Protein AF-A0A3A6NVS5-F1 (afdb_monomer)

Foldseek 3Di:
DDDDDDPDDDPPPPPPPPPPVPPCLDAAFLQVLVVDDPVRQLVVVVVVLCCCVVVVHPCVVLADDPDDSVQLSVQSVVQSVPVLRRQQHSVLSRSLSRCVVVVHDPVVSVVSSVVRSVVRVVVVVVVVPDDPPPDD

Nearest PDB structures (foldseek):
  6y07-assembly1_A  TM=3.868E-01  e=6.396E+00  synthetic construct

Structure (mmCIF, N/CA/C/O backbone):
data_AF-A0A3A6NVS5-F1
#
_entry.id   AF-A0A3A6NVS5-F1
#
loop_
_atom_site.group_PDB
_atom_site.id
_atom_site.type_symbol
_atom_site.label_atom_id
_atom_site.label_alt_id
_atom_site.label_comp_id
_atom_site.label_asym_id
_atom_site.label_entity_id
_atom_site.label_seq_id
_atom_site.pdbx_PDB_ins_code
_atom_site.Cartn_x
_atom_site.Cartn_y
_atom_site.Cartn_z
_atom_site.occupancy
_atom_site.B_iso_or_equiv
_atom_site.auth_seq_id
_atom_site.auth_comp_id
_atom_site.auth_asym_id
_atom_site.auth_atom_id
_atom_site.pdbx_PDB_model_num
ATOM 1 N N . MET A 1 1 ? 32.033 27.354 60.093 1.00 39.19 1 MET A N 1
ATOM 2 C CA . MET A 1 1 ? 32.148 26.644 58.800 1.00 39.19 1 MET A CA 1
ATOM 3 C C . MET A 1 1 ? 30.747 26.273 58.321 1.00 39.19 1 MET A C 1
ATOM 5 O O . MET A 1 1 ? 30.174 25.317 58.824 1.00 39.19 1 MET A O 1
ATOM 9 N N . LYS A 1 2 ? 30.141 27.103 57.460 1.00 36.62 2 LYS A N 1
ATOM 10 C CA . LYS A 1 2 ? 28.777 26.910 56.940 1.00 36.62 2 LYS A CA 1
ATOM 11 C C . LYS A 1 2 ? 28.860 26.203 55.585 1.00 36.62 2 LYS A C 1
ATOM 13 O O . LYS A 1 2 ? 29.544 26.681 54.689 1.00 36.62 2 LYS A O 1
ATOM 18 N N . ARG A 1 3 ? 28.193 25.054 55.478 1.00 48.06 3 ARG A N 1
ATOM 19 C CA . ARG A 1 3 ? 27.990 24.297 54.239 1.00 48.06 3 ARG A CA 1
ATOM 20 C C . ARG A 1 3 ? 27.057 25.106 53.331 1.00 48.06 3 ARG A C 1
ATOM 22 O O . ARG A 1 3 ? 25.977 25.471 53.786 1.00 48.06 3 ARG A O 1
ATOM 29 N N . VAL A 1 4 ? 27.448 25.366 52.084 1.00 49.22 4 VAL A N 1
ATOM 30 C CA . VAL A 1 4 ? 26.512 25.801 51.036 1.00 49.22 4 VAL A CA 1
ATOM 31 C C . VAL A 1 4 ? 26.386 24.650 50.053 1.00 49.22 4 VAL A C 1
ATOM 33 O O . VAL A 1 4 ? 27.313 24.306 49.327 1.00 49.22 4 VAL A O 1
ATOM 36 N N . LEU A 1 5 ? 25.236 24.003 50.170 1.00 47.88 5 LEU A N 1
ATOM 37 C CA . LEU A 1 5 ? 24.752 22.899 49.370 1.00 47.88 5 LEU A CA 1
ATOM 38 C C . LEU A 1 5 ? 24.091 23.477 48.102 1.00 47.88 5 LEU A C 1
ATOM 40 O O . LEU A 1 5 ? 23.358 24.459 48.185 1.00 47.88 5 LEU A O 1
ATOM 44 N N . THR A 1 6 ? 24.299 22.794 46.977 1.00 47.41 6 THR A N 1
ATOM 45 C CA . THR A 1 6 ? 23.319 22.642 45.885 1.00 47.41 6 THR A CA 1
ATOM 46 C C . THR A 1 6 ? 22.992 23.874 45.026 1.00 47.41 6 THR A C 1
ATOM 48 O O . THR A 1 6 ? 21.937 24.487 45.154 1.00 47.41 6 THR A O 1
ATOM 51 N N . ALA A 1 7 ? 23.827 24.147 44.018 1.00 48.03 7 ALA A N 1
ATOM 52 C CA . ALA A 1 7 ? 23.344 24.766 42.782 1.00 48.03 7 ALA A CA 1
ATOM 53 C C . ALA A 1 7 ? 22.795 23.650 41.883 1.00 48.03 7 ALA A C 1
ATOM 55 O O . ALA A 1 7 ? 23.534 22.900 41.246 1.00 48.03 7 ALA A O 1
ATOM 56 N N . VAL A 1 8 ? 21.477 23.497 41.951 1.00 48.41 8 VAL A N 1
ATOM 57 C CA . VAL A 1 8 ? 20.667 22.538 41.208 1.00 48.41 8 VAL A CA 1
ATOM 58 C C . VAL A 1 8 ? 20.855 22.747 39.704 1.00 48.41 8 VAL A C 1
ATOM 60 O O . VAL A 1 8 ? 20.482 23.772 39.143 1.00 48.41 8 VAL A O 1
ATOM 63 N N . LEU A 1 9 ? 21.449 21.727 39.093 1.00 47.03 9 LEU A N 1
ATOM 64 C CA . LEU A 1 9 ? 21.224 21.194 37.752 1.00 47.03 9 LEU A CA 1
ATOM 65 C C . LEU A 1 9 ? 19.852 21.595 37.154 1.00 47.03 9 LEU A C 1
ATOM 67 O O . LEU A 1 9 ? 18.863 20.893 37.337 1.00 47.03 9 LEU A O 1
ATOM 71 N N . LEU A 1 10 ? 19.788 22.726 36.446 1.00 46.66 10 LEU A N 1
ATOM 72 C CA . LEU A 1 10 ? 18.569 23.250 35.803 1.00 46.66 10 LEU A CA 1
ATOM 73 C C . LEU A 1 10 ? 18.864 23.819 34.401 1.00 46.66 10 LEU A C 1
ATOM 75 O O . LEU A 1 10 ? 18.402 24.892 34.032 1.00 46.66 10 LEU A O 1
ATOM 79 N N . MET A 1 11 ? 19.656 23.098 33.602 1.00 49.38 11 MET A N 1
ATOM 80 C CA . MET A 1 11 ? 19.835 23.388 32.167 1.00 49.38 11 MET A CA 1
ATOM 81 C C . MET A 1 11 ? 19.857 22.118 31.310 1.00 49.38 11 MET A C 1
ATOM 83 O O . MET A 1 11 ? 20.573 22.021 30.320 1.00 49.38 11 MET A O 1
ATOM 87 N N . THR A 1 12 ? 19.038 21.132 31.661 1.00 51.06 12 THR A N 1
ATOM 88 C CA . THR A 1 12 ? 18.616 20.102 30.709 1.00 51.06 12 THR A CA 1
ATOM 89 C C . THR A 1 12 ? 17.178 20.399 30.320 1.00 51.06 12 THR A C 1
ATOM 91 O O . THR A 1 12 ? 16.250 19.709 30.723 1.00 51.06 12 THR A O 1
ATOM 94 N N . LEU A 1 13 ? 16.979 21.466 29.538 1.00 51.6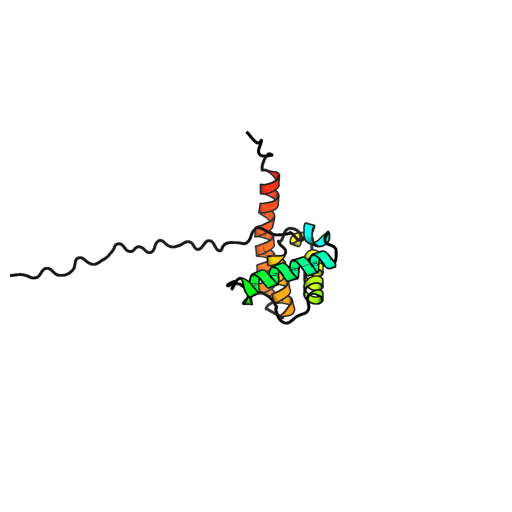6 13 LEU A N 1
ATOM 95 C CA . LEU A 1 13 ? 15.822 21.503 28.649 1.00 51.66 13 LEU A CA 1
ATOM 96 C C . LEU A 1 13 ? 15.999 20.290 27.730 1.00 51.66 13 LEU A C 1
ATOM 98 O O . LEU A 1 13 ? 16.966 20.284 26.960 1.00 51.66 13 LEU A O 1
ATOM 102 N N . PRO A 1 14 ? 15.150 19.247 27.808 1.00 50.56 14 PRO A N 1
ATOM 103 C CA . PRO A 1 14 ? 15.101 18.311 26.713 1.00 50.56 14 PRO A CA 1
ATOM 104 C C . PRO A 1 14 ? 14.645 19.165 25.538 1.00 50.56 14 PRO A C 1
ATOM 106 O O . PRO A 1 14 ? 13.525 19.679 25.524 1.00 50.56 14 PRO A O 1
ATOM 109 N N . LEU A 1 15 ? 15.568 19.399 24.604 1.00 49.94 15 LEU A N 1
ATOM 110 C CA . LEU A 1 15 ? 15.228 19.811 23.259 1.00 49.94 15 LEU A CA 1
ATOM 111 C C . LEU A 1 15 ? 14.086 18.873 22.883 1.00 49.94 15 LEU A C 1
ATOM 113 O O . LEU A 1 15 ? 14.288 17.657 22.841 1.00 49.94 15 LEU A O 1
ATOM 117 N N . LEU A 1 16 ? 12.872 19.415 22.783 1.00 48.12 16 LEU A N 1
ATOM 118 C CA . LEU A 1 16 ? 11.745 18.698 22.224 1.00 48.12 16 LEU A CA 1
ATOM 119 C C . LEU A 1 16 ? 12.246 18.296 20.848 1.00 48.12 16 LEU A C 1
ATOM 121 O O . LEU A 1 16 ? 12.291 19.111 19.929 1.00 48.12 16 LEU A O 1
ATOM 125 N N . ALA A 1 17 ? 12.736 17.064 20.751 1.00 44.12 17 ALA A N 1
ATOM 126 C CA . ALA A 1 17 ? 12.892 16.383 19.502 1.00 44.12 17 ALA A CA 1
ATOM 127 C C . ALA A 1 17 ? 11.464 16.340 18.982 1.00 44.12 17 ALA A C 1
ATOM 129 O O . ALA A 1 17 ? 10.665 15.489 19.373 1.00 44.12 17 ALA A O 1
ATOM 130 N N . SER A 1 18 ? 11.116 17.345 18.184 1.00 48.12 18 SER A N 1
ATOM 131 C CA . SER A 1 18 ? 10.078 17.228 17.191 1.00 48.12 18 SER A CA 1
ATOM 132 C C . SER A 1 18 ? 10.500 16.016 16.384 1.00 48.12 18 SER A C 1
ATOM 134 O O . SER A 1 18 ? 11.317 16.116 15.475 1.00 48.12 18 SER A O 1
ATOM 136 N N . GLY A 1 19 ? 10.042 14.839 16.804 1.00 40.47 19 GLY A N 1
ATOM 137 C CA . GLY A 1 19 ? 10.026 13.673 15.958 1.00 40.47 19 GLY A CA 1
ATOM 138 C C . GLY A 1 19 ? 9.078 14.048 14.841 1.00 40.47 19 GLY A C 1
ATOM 139 O O . GLY A 1 19 ? 7.879 13.792 14.939 1.00 40.47 19 GLY A O 1
ATOM 140 N N . GLU A 1 20 ? 9.598 14.736 13.822 1.00 44.50 20 GLU A N 1
ATOM 141 C CA . GLU A 1 20 ? 9.027 14.655 12.495 1.00 44.50 20 GLU A CA 1
ATOM 142 C C . GLU A 1 20 ? 8.854 13.162 12.278 1.00 44.50 20 GLU A C 1
ATOM 144 O O . GLU A 1 20 ? 9.807 12.385 12.254 1.00 44.50 20 GLU A O 1
ATOM 149 N N . THR A 1 21 ? 7.600 12.727 12.296 1.00 48.75 21 THR A N 1
ATOM 150 C CA . THR A 1 21 ? 7.291 11.396 11.819 1.00 48.75 21 THR A CA 1
ATOM 151 C C . THR A 1 21 ? 7.787 11.422 10.389 1.00 48.75 21 THR A C 1
ATOM 153 O O . THR A 1 21 ? 7.228 12.163 9.583 1.00 48.75 21 THR A O 1
ATOM 156 N N . ASP A 1 22 ? 8.890 10.721 10.115 1.00 47.62 22 ASP A N 1
ATOM 157 C CA . ASP A 1 22 ? 9.463 10.591 8.780 1.00 47.62 22 ASP A CA 1
ATOM 158 C C . ASP A 1 22 ? 8.387 9.977 7.889 1.00 47.62 22 ASP A C 1
ATOM 160 O O . ASP A 1 22 ? 8.210 8.762 7.778 1.00 47.62 22 ASP A O 1
ATOM 164 N N . GLN A 1 23 ? 7.558 10.844 7.316 1.00 60.81 23 GLN A N 1
ATOM 165 C CA . GLN A 1 23 ? 6.547 10.448 6.369 1.00 60.81 23 GLN A CA 1
ATOM 166 C C . GLN A 1 23 ? 7.321 9.992 5.145 1.00 60.81 23 GLN A C 1
ATOM 168 O O . GLN A 1 23 ? 7.984 10.801 4.494 1.00 60.81 23 GLN A O 1
ATOM 173 N N . ILE A 1 24 ? 7.256 8.694 4.853 1.00 61.84 24 ILE A N 1
ATOM 174 C CA . ILE A 1 24 ? 7.916 8.081 3.702 1.00 61.84 24 ILE A CA 1
ATOM 175 C C . ILE A 1 24 ? 7.250 8.616 2.428 1.00 61.84 24 ILE A C 1
ATOM 177 O O . ILE A 1 24 ? 6.375 7.991 1.845 1.00 61.84 24 ILE A O 1
ATOM 181 N N . LYS A 1 25 ? 7.635 9.812 1.985 1.00 65.75 25 LYS A N 1
ATOM 182 C CA . LYS A 1 25 ? 7.071 10.462 0.791 1.00 65.75 25 LYS A CA 1
ATOM 183 C C . LYS A 1 25 ? 7.627 9.886 -0.516 1.00 65.75 25 LYS A C 1
ATOM 185 O O . LYS A 1 25 ? 7.160 10.265 -1.585 1.00 65.75 25 LYS A O 1
ATOM 190 N N . ALA A 1 26 ? 8.604 8.983 -0.430 1.00 69.06 26 ALA A N 1
ATOM 191 C CA . ALA A 1 26 ? 9.227 8.319 -1.565 1.00 69.06 26 ALA A CA 1
ATOM 192 C C . ALA A 1 26 ? 8.593 6.943 -1.825 1.00 69.06 26 ALA A C 1
ATOM 194 O O . ALA A 1 26 ? 8.396 6.148 -0.909 1.00 69.06 26 ALA A O 1
ATOM 195 N N . GLY A 1 27 ? 8.290 6.657 -3.089 1.00 84.62 27 GLY A N 1
ATOM 196 C CA . GLY A 1 27 ? 7.729 5.386 -3.543 1.00 84.62 27 GLY A CA 1
ATOM 197 C C . GLY A 1 27 ? 6.878 5.563 -4.798 1.00 84.62 27 GLY A C 1
ATOM 198 O O . GLY A 1 27 ? 6.701 6.678 -5.290 1.00 84.62 27 GLY A O 1
ATOM 199 N N . PHE A 1 28 ? 6.334 4.466 -5.322 1.00 93.25 28 PHE A N 1
ATOM 200 C CA . PHE A 1 28 ? 5.446 4.527 -6.481 1.00 93.25 28 PHE A CA 1
ATOM 201 C C . PHE A 1 28 ? 4.030 4.924 -6.065 1.00 93.25 28 PHE A C 1
ATOM 203 O O . PHE A 1 28 ? 3.519 4.462 -5.046 1.00 93.25 28 PHE A O 1
ATOM 210 N N . SER A 1 29 ? 3.389 5.791 -6.847 1.00 94.44 29 SER A N 1
ATOM 211 C CA . SER A 1 29 ? 1.979 6.149 -6.667 1.00 94.44 29 SER A CA 1
ATOM 212 C C . SER A 1 29 ? 1.057 5.111 -7.302 1.00 94.44 29 SER A C 1
ATOM 214 O O . SER A 1 29 ? 1.487 4.317 -8.142 1.00 94.44 29 SER A O 1
ATOM 216 N N . GLY A 1 30 ? -0.238 5.177 -6.985 1.00 95.00 30 GLY A N 1
ATOM 217 C CA . GLY A 1 30 ? -1.268 4.389 -7.671 1.00 95.00 30 GLY A CA 1
ATOM 218 C C . GLY A 1 30 ? -1.263 4.550 -9.196 1.00 95.00 30 GLY A C 1
ATOM 219 O O . GLY A 1 30 ? -1.564 3.614 -9.933 1.00 95.00 30 GLY A O 1
ATOM 220 N N . THR A 1 31 ? -0.862 5.720 -9.699 1.00 94.75 31 THR A N 1
ATOM 221 C CA . THR A 1 31 ? -0.718 5.959 -11.144 1.00 94.75 31 THR A CA 1
ATOM 222 C C . THR A 1 31 ? 0.379 5.099 -11.768 1.00 94.75 31 THR A C 1
ATOM 224 O O . THR A 1 31 ? 0.203 4.620 -12.887 1.00 94.75 31 THR A O 1
ATOM 227 N N . ILE A 1 32 ? 1.498 4.907 -11.067 1.00 95.69 32 ILE A N 1
ATOM 228 C CA . ILE A 1 32 ? 2.584 4.034 -11.524 1.00 95.69 32 ILE A CA 1
ATOM 229 C C . ILE A 1 32 ? 2.220 2.567 -11.295 1.00 95.69 32 ILE A C 1
ATOM 231 O O . ILE A 1 32 ? 2.359 1.771 -12.215 1.00 95.69 32 ILE A O 1
ATOM 235 N N . TRP A 1 33 ? 1.655 2.235 -10.131 1.00 97.12 33 TRP A N 1
ATOM 236 C CA . TRP A 1 33 ? 1.168 0.889 -9.805 1.00 97.12 33 TRP A CA 1
ATOM 237 C C . TRP A 1 33 ? 0.263 0.306 -10.895 1.00 97.12 33 TRP A C 1
ATOM 239 O O . TRP A 1 33 ? 0.438 -0.830 -11.316 1.00 97.12 33 TRP A O 1
ATOM 249 N N . ARG A 1 34 ? -0.677 1.103 -11.415 1.00 96.94 34 ARG A N 1
ATOM 250 C CA . ARG A 1 34 ? -1.596 0.673 -12.481 1.00 96.94 34 ARG A CA 1
ATOM 251 C C . ARG A 1 34 ? -0.929 0.412 -13.835 1.00 96.94 34 ARG A C 1
ATOM 253 O O . ARG A 1 34 ? -1.591 -0.104 -14.728 1.00 96.94 34 ARG A O 1
ATOM 260 N N . LYS A 1 35 ? 0.325 0.826 -14.017 1.00 97.25 35 LYS A N 1
ATOM 261 C CA . LYS A 1 35 ? 1.118 0.555 -15.224 1.00 97.25 35 LYS A CA 1
ATOM 262 C C . LYS A 1 35 ? 2.003 -0.676 -15.072 1.00 97.25 35 LYS A C 1
ATOM 264 O O . LYS A 1 35 ? 2.508 -1.155 -16.078 1.00 97.25 35 LYS A O 1
ATOM 269 N N . PHE A 1 36 ? 2.208 -1.150 -13.845 1.00 97.62 36 PHE A N 1
ATOM 270 C CA . PHE A 1 36 ? 2.952 -2.374 -13.600 1.00 97.62 36 PHE A CA 1
ATOM 271 C C . PHE A 1 36 ? 2.165 -3.575 -14.116 1.00 97.62 36 PHE A C 1
ATOM 273 O O . PHE A 1 36 ? 0.949 -3.671 -13.931 1.00 97.62 36 PHE A O 1
ATOM 280 N N . SER A 1 37 ? 2.888 -4.506 -14.725 1.00 97.88 37 SER A N 1
ATOM 281 C CA . SER A 1 37 ? 2.439 -5.881 -14.899 1.00 97.88 37 SER A CA 1
ATOM 282 C C . SER A 1 37 ? 2.207 -6.549 -13.541 1.00 97.88 37 SER A C 1
ATOM 284 O O . SER A 1 37 ? 2.750 -6.129 -12.517 1.00 97.88 37 SER A O 1
ATOM 286 N N . GLU A 1 38 ? 1.435 -7.634 -13.531 1.00 95.31 38 GLU A N 1
ATOM 287 C CA . GLU A 1 38 ? 1.198 -8.452 -12.330 1.00 95.31 38 GLU A CA 1
ATOM 288 C C . GLU A 1 38 ? 2.522 -8.902 -11.686 1.00 95.31 38 GLU A C 1
ATOM 290 O O . GLU A 1 38 ? 2.730 -8.780 -10.481 1.00 95.31 38 GLU A O 1
ATOM 295 N N . THR A 1 39 ? 3.498 -9.317 -12.502 1.00 96.19 39 THR A N 1
ATOM 296 C CA . THR A 1 39 ? 4.817 -9.734 -12.000 1.00 96.19 39 THR A CA 1
ATOM 297 C C . THR A 1 39 ? 5.563 -8.587 -11.310 1.00 96.19 39 THR A C 1
ATOM 299 O O . THR A 1 39 ? 6.130 -8.780 -10.233 1.00 96.19 39 THR A O 1
ATOM 302 N N . GLU A 1 40 ? 5.554 -7.382 -11.886 1.00 97.31 40 GLU A N 1
ATOM 303 C CA . GLU A 1 40 ? 6.209 -6.207 -11.293 1.00 97.31 40 GLU A CA 1
ATOM 304 C C . GLU A 1 40 ? 5.555 -5.789 -9.973 1.00 97.31 40 GLU A C 1
ATOM 306 O O . GLU A 1 40 ? 6.261 -5.456 -9.018 1.00 97.31 40 GLU A O 1
ATOM 311 N N . LYS A 1 41 ? 4.223 -5.861 -9.882 1.00 97.62 41 LYS A N 1
ATOM 312 C CA . LYS A 1 41 ? 3.487 -5.600 -8.639 1.00 97.62 41 LYS A CA 1
ATOM 313 C C . LYS A 1 41 ? 3.894 -6.569 -7.537 1.00 97.62 41 LYS A C 1
ATOM 315 O O . LYS A 1 41 ? 4.262 -6.127 -6.448 1.00 97.62 41 LYS A O 1
ATOM 320 N N . VAL A 1 42 ? 3.911 -7.870 -7.827 1.00 95.88 42 VAL A N 1
ATOM 321 C CA . VAL A 1 42 ? 4.320 -8.899 -6.861 1.00 95.88 42 VAL A CA 1
ATOM 322 C C . VAL A 1 42 ? 5.776 -8.709 -6.425 1.00 95.88 42 VAL A C 1
ATOM 324 O O . VAL A 1 42 ? 6.075 -8.791 -5.231 1.00 95.88 42 VAL A O 1
ATOM 327 N N . ILE A 1 43 ? 6.696 -8.420 -7.354 1.00 96.25 43 ILE A N 1
ATOM 328 C CA . ILE A 1 43 ? 8.104 -8.132 -7.025 1.00 96.25 43 ILE A CA 1
ATOM 329 C C . ILE A 1 43 ? 8.204 -6.905 -6.112 1.00 96.25 43 ILE A C 1
ATOM 331 O O . ILE A 1 43 ? 8.918 -6.939 -5.106 1.00 96.25 43 ILE A O 1
ATOM 335 N N . TYR A 1 44 ? 7.466 -5.839 -6.421 1.00 96.06 44 TYR A N 1
ATOM 336 C CA . TYR A 1 44 ? 7.474 -4.618 -5.625 1.00 96.06 44 TYR A CA 1
ATOM 337 C C . TYR A 1 44 ? 6.935 -4.846 -4.206 1.00 96.06 44 TYR A C 1
ATOM 339 O O . TYR A 1 44 ? 7.566 -4.422 -3.233 1.00 96.06 44 TYR A O 1
ATOM 347 N N . LEU A 1 45 ? 5.828 -5.585 -4.064 1.00 95.75 45 LEU A N 1
ATOM 348 C CA . LEU A 1 45 ? 5.285 -5.972 -2.759 1.00 95.75 45 LEU A CA 1
ATOM 349 C C . LEU A 1 45 ? 6.293 -6.797 -1.954 1.00 95.75 45 LEU A C 1
ATOM 351 O O . LEU A 1 45 ? 6.560 -6.470 -0.798 1.00 95.75 45 LEU A O 1
ATOM 355 N N . LYS A 1 46 ? 6.922 -7.809 -2.563 1.00 94.62 46 LYS A N 1
ATOM 356 C CA . LYS A 1 46 ? 7.976 -8.603 -1.908 1.00 94.62 46 LYS A CA 1
ATOM 357 C C . LYS A 1 46 ? 9.123 -7.728 -1.404 1.00 94.62 46 LYS A C 1
ATOM 359 O O . LYS A 1 46 ? 9.610 -7.955 -0.296 1.00 94.62 46 LYS A O 1
ATOM 364 N N . GLY A 1 47 ? 9.526 -6.719 -2.178 1.00 93.44 47 GLY A N 1
ATOM 365 C CA . GLY A 1 47 ? 10.536 -5.740 -1.779 1.00 93.44 47 GLY A CA 1
ATOM 366 C C . GLY A 1 47 ? 10.125 -4.934 -0.544 1.00 93.44 47 GLY A C 1
ATOM 367 O O . GLY A 1 47 ? 10.885 -4.870 0.423 1.00 93.44 47 GLY A O 1
ATOM 368 N N . ILE A 1 48 ? 8.904 -4.386 -0.535 1.00 92.44 48 ILE A N 1
ATOM 369 C CA . ILE A 1 48 ? 8.354 -3.647 0.614 1.00 92.44 48 ILE A CA 1
ATOM 370 C C . ILE A 1 48 ? 8.335 -4.527 1.867 1.00 92.44 48 ILE A C 1
ATOM 372 O O . ILE A 1 48 ? 8.876 -4.136 2.902 1.00 92.44 48 ILE A O 1
ATOM 376 N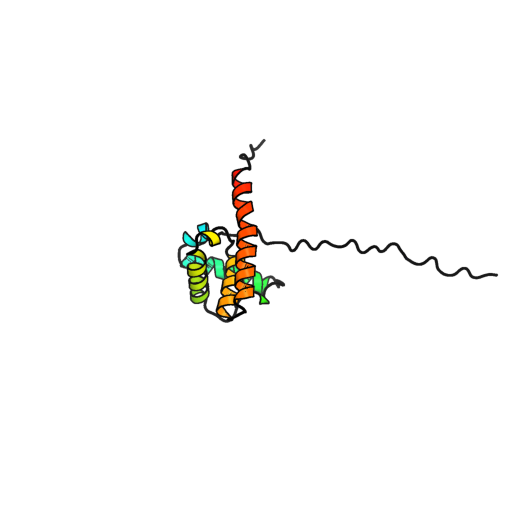 N . TYR A 1 49 ? 7.749 -5.723 1.780 1.00 92.06 49 TYR A N 1
ATOM 377 C CA . TYR A 1 49 ? 7.639 -6.624 2.927 1.00 92.06 49 TYR A CA 1
ATOM 378 C C . TYR A 1 49 ? 9.002 -7.091 3.428 1.00 92.06 49 TYR A C 1
ATOM 380 O O . TYR A 1 49 ? 9.219 -7.133 4.637 1.00 92.06 49 TYR A O 1
ATOM 388 N N . SER A 1 50 ? 9.946 -7.369 2.526 1.00 90.25 50 SER A N 1
ATOM 389 C CA . SER A 1 50 ? 11.322 -7.689 2.912 1.00 90.25 50 SER A CA 1
ATOM 390 C C . SER A 1 50 ? 11.962 -6.526 3.672 1.00 90.25 50 SER A C 1
ATOM 392 O O . SER A 1 50 ? 12.541 -6.737 4.734 1.00 90.25 50 SER A O 1
ATOM 394 N N . GLY A 1 51 ? 11.802 -5.291 3.187 1.00 89.19 51 GLY A N 1
ATOM 395 C CA . GLY A 1 51 ? 12.310 -4.101 3.869 1.00 89.19 51 GLY A CA 1
ATOM 396 C C . GLY A 1 51 ? 11.684 -3.883 5.248 1.00 89.19 51 GLY A C 1
ATOM 397 O O . GLY A 1 51 ? 12.387 -3.562 6.201 1.00 89.19 51 GLY A O 1
ATOM 398 N N . ILE A 1 52 ? 10.377 -4.108 5.389 1.00 87.75 52 ILE A N 1
ATOM 399 C CA . ILE A 1 52 ? 9.669 -3.958 6.669 1.00 87.75 52 ILE A CA 1
ATOM 400 C C . ILE A 1 52 ? 10.094 -5.041 7.670 1.00 87.75 52 ILE A C 1
ATOM 402 O O . ILE A 1 52 ? 10.414 -4.717 8.816 1.00 87.75 52 ILE A O 1
ATOM 406 N N . MET A 1 53 ? 10.108 -6.307 7.240 1.00 84.25 53 MET A N 1
ATOM 407 C CA . MET A 1 53 ? 10.377 -7.463 8.101 1.00 84.25 53 MET A CA 1
ATOM 408 C C . MET A 1 53 ? 11.843 -7.530 8.523 1.00 84.25 53 MET A C 1
ATOM 410 O O . MET A 1 53 ? 12.142 -7.678 9.707 1.00 84.25 53 MET A O 1
ATOM 414 N N . TRP A 1 54 ? 12.761 -7.385 7.569 1.00 82.44 54 TRP A N 1
ATOM 415 C CA . TRP A 1 54 ? 14.195 -7.526 7.824 1.00 82.44 54 TRP A CA 1
ATOM 416 C C . TRP A 1 54 ? 14.852 -6.217 8.259 1.00 82.44 54 TRP A C 1
ATOM 418 O O . TRP A 1 54 ? 15.856 -6.247 8.964 1.00 82.44 54 TRP A O 1
ATOM 428 N N . GLY A 1 55 ? 14.262 -5.068 7.922 1.00 80.75 55 GLY A N 1
ATOM 429 C CA . GLY A 1 55 ? 14.731 -3.754 8.366 1.00 80.75 55 GLY A CA 1
ATOM 430 C C . GLY A 1 55 ? 14.335 -3.388 9.799 1.00 80.75 55 GLY A C 1
ATOM 431 O O . GLY A 1 55 ? 14.534 -2.243 10.193 1.00 80.75 55 GLY A O 1
ATOM 432 N N . GLN A 1 56 ? 13.746 -4.320 10.566 1.00 76.44 56 GLN A N 1
ATOM 433 C CA . GLN A 1 56 ? 13.268 -4.107 11.943 1.00 76.44 56 GLN A CA 1
ATOM 434 C C . GLN A 1 56 ? 12.373 -2.867 12.084 1.00 76.44 56 GLN A C 1
ATOM 436 O O . GLN A 1 56 ? 12.437 -2.121 13.065 1.00 76.44 56 GLN A O 1
ATOM 441 N N . SER A 1 57 ? 11.537 -2.629 11.075 1.00 81.50 57 SER A N 1
ATOM 442 C CA . SER A 1 57 ? 10.774 -1.397 11.000 1.00 81.50 57 SER A CA 1
ATOM 443 C C . SER A 1 57 ? 9.731 -1.318 12.115 1.00 81.50 57 SER A C 1
ATOM 445 O O . SER A 1 57 ? 8.979 -2.264 12.357 1.00 81.50 57 SER A O 1
ATOM 447 N N . LYS A 1 58 ? 9.632 -0.153 12.766 1.00 85.31 58 LYS A N 1
ATOM 448 C CA . LYS A 1 58 ? 8.645 0.101 13.833 1.00 85.31 58 LYS A CA 1
ATOM 449 C C . LYS A 1 58 ? 7.197 0.054 13.337 1.00 85.31 58 LYS A C 1
ATOM 451 O O . LYS A 1 58 ? 6.289 -0.052 14.149 1.00 85.31 58 LYS A O 1
ATOM 456 N N . ILE A 1 59 ? 6.988 0.127 12.022 1.00 84.44 59 ILE A N 1
ATOM 457 C CA . ILE A 1 59 ? 5.659 0.132 11.398 1.00 84.44 59 ILE A CA 1
ATOM 458 C C . ILE A 1 59 ? 5.190 -1.265 10.976 1.00 84.44 59 ILE A C 1
ATOM 460 O O . ILE A 1 59 ? 4.156 -1.368 10.328 1.00 84.44 59 ILE A O 1
ATOM 464 N N . LYS A 1 60 ? 5.927 -2.339 11.299 1.00 86.56 60 LYS A N 1
ATOM 465 C CA . LYS A 1 60 ? 5.604 -3.709 10.854 1.00 86.56 60 LYS A CA 1
ATOM 466 C C . LYS A 1 60 ? 4.167 -4.140 11.181 1.00 86.56 60 LYS A C 1
ATOM 468 O O . LYS A 1 60 ? 3.527 -4.774 10.352 1.00 86.56 60 LYS A O 1
ATOM 473 N N . ASP A 1 61 ? 3.645 -3.726 12.336 1.00 89.38 61 ASP A N 1
ATOM 474 C CA . ASP A 1 61 ? 2.318 -4.120 12.827 1.00 89.38 61 ASP A CA 1
ATOM 475 C C . ASP A 1 61 ? 1.176 -3.348 12.129 1.00 89.38 61 ASP A C 1
ATOM 477 O O . ASP A 1 61 ? -0.007 -3.647 12.309 1.00 89.38 61 ASP A O 1
ATOM 481 N N . GLU A 1 62 ? 1.511 -2.360 11.292 1.00 90.81 62 GLU A N 1
ATOM 482 C CA . GLU A 1 62 ? 0.555 -1.668 10.422 1.00 90.81 62 GLU A CA 1
ATOM 483 C C . GLU A 1 62 ? 0.242 -2.455 9.136 1.00 90.81 62 GLU A C 1
ATOM 485 O O . GLU A 1 62 ? -0.666 -2.070 8.398 1.00 90.81 62 GLU A O 1
ATOM 490 N N . PHE A 1 63 ? 0.970 -3.544 8.863 1.00 92.69 63 PHE A N 1
ATOM 491 C CA . PHE A 1 63 ? 0.843 -4.342 7.644 1.00 92.69 63 PHE A CA 1
ATOM 492 C C . PHE A 1 63 ? 0.307 -5.744 7.941 1.00 92.69 63 PHE A C 1
ATOM 494 O O . PHE A 1 63 ? 0.644 -6.361 8.950 1.00 92.69 63 PHE A O 1
ATOM 501 N N . ILE A 1 64 ? -0.513 -6.273 7.033 1.00 92.25 64 ILE A N 1
ATOM 502 C CA . ILE A 1 64 ? -0.969 -7.664 7.083 1.00 92.25 64 ILE A CA 1
ATOM 503 C C . ILE A 1 64 ? 0.163 -8.585 6.610 1.00 92.25 64 ILE A C 1
ATOM 505 O O . ILE A 1 64 ? 0.718 -8.370 5.536 1.00 92.25 64 ILE A O 1
ATOM 509 N N . LEU A 1 65 ? 0.526 -9.594 7.405 1.00 87.12 65 LEU A N 1
ATOM 510 C CA . LEU A 1 65 ? 1.644 -10.511 7.111 1.00 87.12 65 LEU A CA 1
ATOM 511 C C . LEU A 1 65 ? 1.196 -11.951 6.833 1.00 87.12 65 LEU A C 1
ATOM 513 O O . LEU A 1 65 ? 1.942 -12.737 6.261 1.00 87.12 65 LEU A O 1
ATOM 517 N N . ASN A 1 66 ? -0.021 -12.302 7.234 1.00 89.19 66 ASN A N 1
ATOM 518 C CA . ASN A 1 66 ? -0.607 -13.637 7.145 1.00 89.19 66 ASN A CA 1
ATOM 519 C C . ASN A 1 66 ? -1.647 -13.723 6.015 1.00 89.19 66 ASN A C 1
ATOM 521 O O . ASN A 1 66 ? -2.760 -14.198 6.221 1.00 89.19 66 ASN A O 1
ATOM 525 N N . THR A 1 67 ? -1.293 -13.235 4.828 1.00 92.94 67 THR A N 1
ATOM 526 C CA . THR A 1 67 ? -2.145 -13.300 3.634 1.00 92.94 67 THR A CA 1
ATOM 527 C C . THR A 1 67 ? -1.301 -13.488 2.371 1.00 92.94 67 THR A C 1
ATOM 529 O O . THR A 1 67 ? -0.075 -13.375 2.416 1.00 92.94 67 THR A O 1
ATOM 532 N N . SER A 1 68 ? -1.949 -13.799 1.249 1.00 95.38 68 SER A N 1
ATOM 533 C CA . SER A 1 68 ? -1.278 -13.948 -0.043 1.00 95.38 68 SER A CA 1
ATOM 534 C C . SER A 1 68 ? -0.963 -12.588 -0.679 1.00 95.38 68 SER A C 1
ATOM 536 O O . SER A 1 68 ? -1.659 -11.597 -0.440 1.00 95.38 68 SER A O 1
ATOM 538 N N . PHE A 1 69 ? 0.074 -12.542 -1.522 1.00 95.56 69 PHE A N 1
ATOM 539 C CA . PHE A 1 69 ? 0.365 -11.344 -2.314 1.00 95.56 69 PHE A CA 1
ATOM 540 C C . PHE A 1 69 ? -0.747 -11.029 -3.315 1.00 95.56 69 PHE A C 1
ATOM 542 O O . PHE A 1 69 ? -1.010 -9.852 -3.530 1.00 95.56 69 PHE A O 1
ATOM 549 N N . ASP A 1 70 ? -1.435 -12.043 -3.838 1.00 95.50 70 ASP A N 1
ATOM 550 C CA . ASP A 1 70 ? -2.552 -11.867 -4.771 1.00 95.50 70 ASP A CA 1
ATOM 551 C C . ASP A 1 70 ? -3.711 -11.128 -4.087 1.00 95.50 70 ASP A C 1
ATOM 553 O O . ASP A 1 70 ? -4.198 -10.124 -4.592 1.00 95.50 70 ASP A O 1
ATOM 557 N N . THR A 1 71 ? -4.068 -11.519 -2.858 1.00 96.75 71 THR A N 1
ATOM 558 C CA . THR A 1 71 ? -5.092 -10.817 -2.060 1.00 96.75 71 THR A CA 1
ATOM 559 C C . THR A 1 71 ? -4.708 -9.363 -1.771 1.00 96.75 71 THR A C 1
ATOM 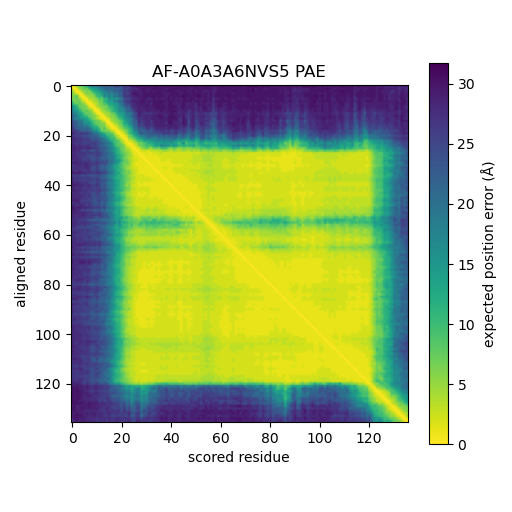561 O O . THR A 1 71 ? -5.560 -8.473 -1.768 1.00 96.75 71 THR A O 1
ATOM 564 N N . ILE A 1 72 ? -3.424 -9.104 -1.507 1.00 97.62 72 ILE A N 1
ATOM 565 C CA . ILE A 1 72 ? -2.919 -7.741 -1.304 1.00 97.62 72 ILE A CA 1
ATOM 566 C C . ILE A 1 72 ? -2.999 -6.939 -2.605 1.00 97.62 72 ILE A C 1
ATOM 568 O O . ILE A 1 72 ? -3.420 -5.781 -2.582 1.00 97.62 72 ILE A O 1
ATOM 572 N N . GLU A 1 73 ? -2.593 -7.534 -3.726 1.00 97.75 73 GLU A N 1
ATOM 573 C CA . GLU A 1 73 ? -2.684 -6.913 -5.041 1.00 97.75 73 GLU A CA 1
ATOM 574 C C . GLU A 1 73 ? -4.137 -6.570 -5.388 1.00 97.75 73 GLU A C 1
ATOM 576 O O . GLU A 1 73 ? -4.398 -5.428 -5.769 1.00 97.75 73 GLU A O 1
ATOM 581 N N . ASP A 1 74 ? -5.075 -7.498 -5.207 1.00 98.00 74 ASP A N 1
ATOM 582 C CA . ASP A 1 74 ? -6.501 -7.277 -5.452 1.00 98.00 74 ASP A CA 1
ATOM 583 C C . ASP A 1 74 ? -7.030 -6.101 -4.628 1.00 98.00 74 ASP A C 1
ATOM 585 O O . ASP A 1 74 ? -7.685 -5.199 -5.157 1.00 98.00 74 ASP A O 1
ATOM 589 N N . GLY A 1 75 ? -6.674 -6.048 -3.340 1.00 98.06 75 GLY A N 1
ATOM 590 C CA . GLY A 1 75 ? -7.037 -4.939 -2.463 1.00 98.06 75 GLY A CA 1
ATOM 591 C C . GLY A 1 75 ? -6.455 -3.600 -2.923 1.00 98.06 75 GLY A C 1
ATOM 592 O O . GLY A 1 75 ? -7.152 -2.584 -2.916 1.00 98.06 75 GLY A O 1
ATOM 593 N N . LEU A 1 76 ? -5.196 -3.578 -3.368 1.00 98.50 76 LEU A N 1
ATOM 594 C CA . LEU A 1 76 ? -4.561 -2.372 -3.907 1.00 98.50 76 LEU A CA 1
ATOM 595 C C . LEU A 1 76 ? -5.182 -1.944 -5.240 1.00 98.50 76 LEU A C 1
ATOM 597 O O . LEU A 1 76 ? -5.394 -0.750 -5.458 1.00 98.50 76 LEU A O 1
ATOM 601 N N . ASN A 1 77 ? -5.492 -2.896 -6.119 1.00 98.44 77 ASN A N 1
ATOM 602 C CA . ASN A 1 77 ? -6.162 -2.638 -7.388 1.00 98.44 77 ASN A CA 1
ATOM 603 C C . ASN A 1 77 ? -7.530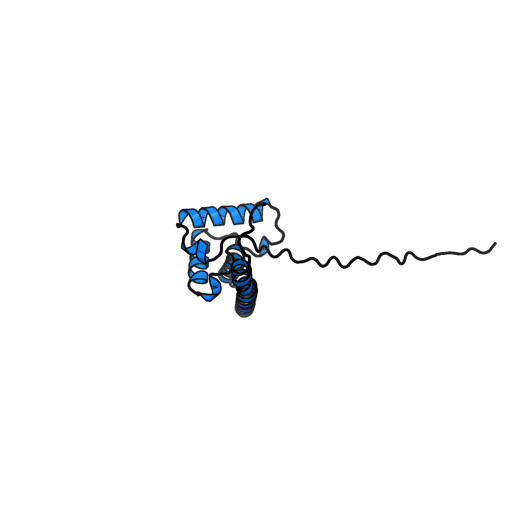 -1.991 -7.133 1.00 98.44 77 ASN A C 1
ATOM 605 O O . ASN A 1 77 ? -7.761 -0.894 -7.641 1.00 98.44 77 ASN A O 1
ATOM 609 N N . ALA A 1 78 ? -8.354 -2.587 -6.264 1.00 98.50 78 ALA A N 1
ATOM 610 C CA . ALA A 1 78 ? -9.649 -2.041 -5.853 1.00 98.50 78 ALA A CA 1
ATOM 611 C C . ALA A 1 78 ? -9.515 -0.653 -5.200 1.00 98.50 78 ALA A C 1
ATOM 613 O O . ALA A 1 78 ? -10.243 0.281 -5.535 1.00 98.50 78 ALA A O 1
ATOM 614 N N . PHE A 1 79 ? -8.534 -0.467 -4.311 1.00 98.50 79 PHE A N 1
AT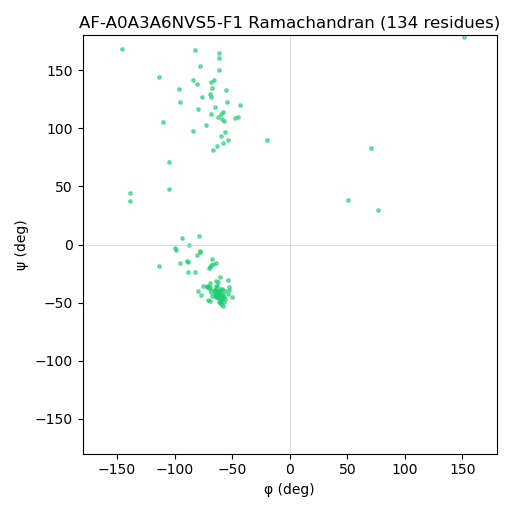OM 615 C CA . PHE A 1 79 ? -8.273 0.828 -3.681 1.00 98.50 79 PHE A CA 1
ATOM 616 C C . PHE A 1 79 ? -7.955 1.931 -4.705 1.00 98.50 79 PHE A C 1
ATOM 618 O O . PHE A 1 79 ? -8.388 3.074 -4.538 1.00 98.50 79 PHE A O 1
ATOM 625 N N . TYR A 1 80 ? -7.212 1.609 -5.766 1.00 98.06 80 TYR A N 1
ATOM 626 C CA . TYR A 1 80 ? -6.802 2.563 -6.801 1.00 98.06 80 TYR A CA 1
ATOM 627 C C . TYR A 1 80 ? -7.799 2.740 -7.956 1.00 98.06 80 TYR A C 1
ATOM 629 O O . TYR A 1 80 ? -7.548 3.565 -8.851 1.00 98.06 80 TYR A O 1
ATOM 637 N N . GLU A 1 81 ? -8.933 2.034 -7.943 1.00 97.69 81 GLU A N 1
ATOM 638 C CA . GLU A 1 81 ? -10.044 2.318 -8.859 1.00 97.69 81 GLU A CA 1
ATOM 639 C C . GLU A 1 81 ? -10.543 3.757 -8.669 1.00 97.69 81 GLU A C 1
ATOM 641 O O . GLU A 1 81 ? -10.698 4.493 -9.654 1.00 97.69 81 GLU A O 1
ATOM 646 N N . ASP A 1 82 ? -10.657 4.201 -7.411 1.00 97.12 82 ASP A N 1
ATOM 647 C CA . ASP A 1 82 ? -10.962 5.587 -7.059 1.00 97.12 82 ASP A CA 1
ATOM 648 C C . ASP A 1 82 ? -9.825 6.523 -7.503 1.00 97.12 82 ASP A C 1
ATOM 650 O O . ASP A 1 82 ? -8.678 6.452 -7.046 1.00 97.12 82 ASP A O 1
ATOM 654 N N . PHE A 1 83 ? -10.156 7.454 -8.399 1.00 95.19 83 PHE A N 1
ATOM 655 C CA . PHE A 1 83 ? -9.200 8.407 -8.949 1.00 95.19 83 PHE A CA 1
ATOM 656 C C . PHE A 1 83 ? -8.563 9.308 -7.884 1.00 95.19 83 PHE A C 1
ATOM 658 O O . PHE A 1 83 ? -7.409 9.705 -8.056 1.00 95.19 83 PHE A O 1
ATOM 665 N N . GLN A 1 84 ? -9.255 9.584 -6.774 1.00 95.75 84 GLN A N 1
ATOM 666 C CA . GLN A 1 84 ? -8.711 10.382 -5.674 1.00 95.75 84 GLN A CA 1
ATOM 667 C C . GLN A 1 84 ? -7.592 9.656 -4.922 1.00 95.75 84 GLN A C 1
ATOM 669 O O . GLN A 1 84 ? -6.781 10.296 -4.253 1.00 95.75 84 GLN A O 1
ATOM 674 N N . ASN A 1 85 ? -7.508 8.330 -5.052 1.00 96.94 85 ASN A N 1
ATOM 675 C CA . ASN A 1 85 ? -6.489 7.525 -4.390 1.00 96.94 85 ASN A CA 1
ATOM 676 C C . ASN A 1 85 ? -5.210 7.389 -5.224 1.00 96.94 85 ASN A C 1
ATOM 678 O O . ASN A 1 85 ? -4.167 7.036 -4.686 1.00 96.94 85 ASN A O 1
ATOM 682 N N . ARG A 1 86 ? -5.230 7.707 -6.524 1.00 95.06 86 ARG A N 1
ATOM 683 C CA . ARG A 1 86 ? -4.130 7.388 -7.460 1.00 95.06 86 ARG A CA 1
ATOM 684 C C . ARG A 1 86 ? -2.817 8.130 -7.204 1.00 95.06 86 ARG A C 1
ATOM 686 O O . ARG A 1 86 ? -1.778 7.706 -7.712 1.00 95.06 86 ARG A O 1
ATOM 693 N N . ASN A 1 87 ? -2.849 9.210 -6.427 1.00 93.62 87 ASN A N 1
ATOM 694 C CA . ASN A 1 87 ? -1.646 9.933 -6.005 1.00 93.62 87 ASN A CA 1
ATOM 695 C C . ASN A 1 87 ? -1.060 9.400 -4.691 1.00 93.62 87 ASN A C 1
ATOM 697 O O . ASN A 1 87 ? 0.087 9.702 -4.376 1.00 93.62 87 ASN A O 1
ATOM 701 N N . ILE A 1 88 ? -1.812 8.592 -3.938 1.00 94.88 88 ILE A N 1
ATOM 702 C CA . ILE A 1 88 ? -1.334 7.989 -2.694 1.00 94.88 88 ILE A CA 1
ATOM 703 C C . ILE A 1 88 ? -0.259 6.955 -3.036 1.00 94.88 88 ILE A C 1
ATOM 705 O O . ILE A 1 88 ? -0.460 6.094 -3.899 1.00 94.88 88 ILE A O 1
ATOM 709 N N . VAL A 1 89 ? 0.885 7.044 -2.359 1.00 95.38 89 VAL A N 1
ATOM 710 C CA . VAL A 1 89 ? 2.003 6.105 -2.521 1.00 95.38 89 VAL A CA 1
ATOM 711 C C . VAL A 1 89 ? 1.604 4.709 -2.035 1.00 95.38 89 VAL A C 1
ATOM 713 O O . VAL A 1 89 ? 0.922 4.572 -1.017 1.00 95.38 89 VAL A O 1
ATOM 716 N N . VAL A 1 90 ? 2.054 3.671 -2.744 1.00 96.25 90 VAL A N 1
ATOM 717 C CA . VAL A 1 90 ? 1.669 2.264 -2.533 1.00 96.25 90 VAL A CA 1
ATOM 718 C C . VAL A 1 90 ? 1.863 1.807 -1.094 1.00 96.25 90 VAL A C 1
ATOM 720 O O . VAL A 1 90 ? 0.989 1.133 -0.567 1.00 96.25 90 VAL A O 1
ATOM 723 N N . ILE A 1 91 ? 2.929 2.220 -0.403 1.00 93.94 91 ILE A N 1
ATOM 724 C CA . ILE A 1 91 ? 3.132 1.827 1.000 1.00 93.94 91 ILE A CA 1
ATOM 725 C C . ILE A 1 91 ? 2.021 2.342 1.935 1.00 93.94 91 ILE A C 1
ATOM 727 O O . ILE A 1 91 ? 1.664 1.665 2.893 1.00 93.94 91 ILE A O 1
ATOM 731 N N . TYR A 1 92 ? 1.429 3.507 1.650 1.00 95.56 92 TYR A N 1
ATOM 732 C CA . TYR A 1 92 ? 0.299 4.040 2.420 1.00 95.56 92 TYR A CA 1
ATOM 733 C C . TYR A 1 92 ? -1.019 3.381 2.031 1.00 95.56 92 TYR A C 1
ATOM 735 O O . TYR A 1 92 ? -1.824 3.072 2.906 1.00 95.56 92 TYR A O 1
ATOM 743 N N . ALA A 1 93 ? -1.229 3.127 0.738 1.00 97.44 93 ALA A N 1
ATOM 744 C CA . ALA A 1 93 ? -2.366 2.334 0.281 1.00 97.44 93 ALA A CA 1
ATOM 745 C C . ALA A 1 93 ? -2.339 0.926 0.896 1.00 97.44 93 ALA A C 1
ATOM 747 O O . ALA A 1 93 ? -3.363 0.428 1.348 1.00 97.44 93 ALA A O 1
ATOM 748 N N . LEU A 1 94 ? -1.155 0.326 1.016 1.00 97.06 94 LEU A N 1
ATOM 749 C CA . LEU A 1 94 ? -0.969 -0.988 1.618 1.00 97.06 94 LEU A CA 1
ATOM 750 C C . LEU A 1 94 ? -1.350 -1.007 3.104 1.00 97.06 94 LEU A C 1
ATOM 752 O O . LEU A 1 94 ? -1.937 -1.987 3.556 1.00 97.06 94 LEU A O 1
ATOM 756 N N . LYS A 1 95 ? -1.095 0.074 3.855 1.00 96.12 95 LYS A N 1
ATOM 757 C CA . LYS A 1 95 ? -1.606 0.218 5.231 1.00 96.12 95 LYS A CA 1
ATOM 758 C C . LYS A 1 95 ? -3.133 0.186 5.252 1.00 96.12 95 LYS A C 1
ATOM 760 O O . LYS A 1 95 ? -3.710 -0.554 6.038 1.00 96.12 95 LYS A O 1
ATOM 765 N N . ILE A 1 96 ? -3.793 0.926 4.356 1.00 98.19 96 ILE A N 1
ATOM 766 C CA . ILE A 1 96 ? -5.262 0.920 4.240 1.00 98.19 96 ILE A CA 1
ATOM 767 C C . ILE A 1 96 ? -5.788 -0.481 3.919 1.00 98.19 96 ILE A C 1
ATOM 769 O O . ILE A 1 96 ? -6.664 -0.978 4.621 1.00 98.19 96 ILE A O 1
ATOM 773 N N . VAL A 1 97 ? -5.228 -1.131 2.899 1.00 98.19 97 VAL A N 1
ATOM 774 C CA . VAL A 1 97 ? -5.632 -2.482 2.482 1.00 98.19 97 VAL A CA 1
ATOM 775 C C . VAL A 1 97 ? -5.402 -3.493 3.605 1.00 98.19 97 VAL A C 1
ATOM 777 O O . VAL A 1 97 ? -6.265 -4.323 3.872 1.00 98.19 97 VAL A O 1
ATOM 780 N N . SER A 1 98 ? -4.295 -3.378 4.341 1.00 97.56 98 SER A N 1
ATOM 781 C CA . SER A 1 98 ? -4.023 -4.217 5.513 1.00 97.56 98 SER A CA 1
ATOM 782 C C . SER A 1 98 ? -5.106 -4.067 6.581 1.00 97.56 98 SER A C 1
ATOM 784 O O . SER A 1 98 ? -5.615 -5.068 7.081 1.00 97.56 98 SER A O 1
ATOM 786 N N . LYS A 1 99 ? -5.510 -2.828 6.891 1.00 97.69 99 LYS A N 1
ATOM 787 C CA . LYS A 1 99 ? -6.610 -2.547 7.826 1.00 97.69 99 LYS A CA 1
ATOM 788 C C . LYS A 1 99 ? -7.941 -3.130 7.346 1.00 97.69 99 LYS A C 1
ATOM 790 O O . LYS A 1 99 ? -8.661 -3.740 8.129 1.00 97.69 99 LYS A O 1
ATOM 795 N N . GLN A 1 100 ? -8.250 -2.987 6.057 1.00 97.62 100 GLN A N 1
ATOM 796 C CA . GLN A 1 100 ? -9.464 -3.545 5.455 1.00 97.62 100 GLN A CA 1
ATOM 797 C C . GLN A 1 100 ? -9.498 -5.075 5.550 1.00 97.62 100 GLN A C 1
ATOM 799 O O . GLN A 1 100 ? -10.514 -5.631 5.957 1.00 97.62 100 GLN A O 1
ATOM 804 N N . ILE A 1 101 ? -8.387 -5.748 5.233 1.00 97.00 101 ILE A N 1
ATOM 805 C CA . ILE A 1 101 ? -8.272 -7.213 5.302 1.00 97.00 101 ILE A CA 1
ATOM 806 C C . ILE A 1 101 ? -8.403 -7.716 6.746 1.00 97.00 101 ILE A C 1
ATOM 808 O O . ILE A 1 101 ? -9.058 -8.729 6.979 1.00 97.00 101 ILE A O 1
ATOM 812 N N . ARG A 1 102 ? -7.825 -7.009 7.727 1.00 96.25 102 ARG A N 1
ATOM 813 C CA . ARG A 1 102 ? -7.988 -7.348 9.154 1.00 96.25 102 ARG A CA 1
ATOM 814 C C . ARG A 1 102 ? -9.403 -7.118 9.685 1.00 96.25 102 ARG A C 1
ATOM 816 O O . ARG A 1 102 ? -9.736 -7.655 10.738 1.00 96.25 102 ARG A O 1
ATOM 823 N N . GLY A 1 103 ? -10.223 -6.340 8.978 1.00 96.31 103 GLY A N 1
ATOM 824 C CA . GLY A 1 103 ? -11.541 -5.930 9.454 1.00 96.31 103 GLY A CA 1
ATOM 825 C C . GLY A 1 103 ? -11.481 -4.825 10.511 1.00 96.31 103 GLY A C 1
ATOM 826 O O . GLY A 1 103 ? -12.353 -4.768 11.377 1.00 96.31 103 GLY A O 1
ATOM 827 N N . ASP A 1 104 ? -10.462 -3.960 10.454 1.00 96.88 104 ASP A N 1
ATOM 828 C CA . ASP A 1 104 ? -10.336 -2.813 11.355 1.00 96.88 104 ASP A CA 1
ATOM 829 C C . ASP A 1 104 ? -11.533 -1.848 11.190 1.00 96.88 104 ASP A C 1
ATOM 831 O O . ASP A 1 104 ? -12.288 -1.892 10.210 1.00 96.88 104 ASP A O 1
ATOM 835 N N . ASN A 1 105 ? -11.709 -0.945 12.159 1.00 97.56 105 ASN A N 1
ATOM 836 C CA . ASN A 1 105 ? -12.823 -0.002 12.190 1.00 97.56 105 ASN A CA 1
ATOM 837 C C . ASN A 1 105 ? -12.921 0.843 10.896 1.00 97.56 105 ASN A C 1
ATOM 839 O O . ASN A 1 105 ? -11.936 1.404 10.406 1.00 97.56 105 ASN A O 1
ATOM 843 N N . LYS A 1 106 ? -14.136 0.944 10.339 1.00 97.19 106 LYS A N 1
ATOM 844 C CA . LYS A 1 106 ? -14.380 1.603 9.048 1.00 97.19 106 LYS A CA 1
ATOM 845 C C . LYS A 1 106 ? -14.185 3.113 9.122 1.00 97.19 106 LYS A C 1
ATOM 847 O O . LYS A 1 106 ? -13.665 3.691 8.170 1.00 97.19 106 LYS A O 1
ATOM 852 N N . GLU A 1 107 ? -14.589 3.750 10.215 1.00 97.38 107 GLU A N 1
ATOM 853 C CA . GLU A 1 107 ? -14.439 5.191 10.419 1.00 97.38 107 GLU A CA 1
ATOM 854 C C . GLU A 1 107 ? -12.955 5.585 10.486 1.00 97.38 107 GLU A C 1
ATOM 856 O O . GLU A 1 107 ? -12.537 6.543 9.830 1.00 97.38 107 GLU A O 1
ATOM 861 N N . ASP A 1 108 ? -12.139 4.790 11.179 1.00 96.38 108 ASP A N 1
ATOM 862 C CA . ASP A 1 108 ? -10.687 4.965 11.249 1.00 96.38 108 ASP A CA 1
ATOM 863 C C . ASP A 1 108 ? -10.031 4.801 9.873 1.00 96.38 108 ASP A C 1
ATO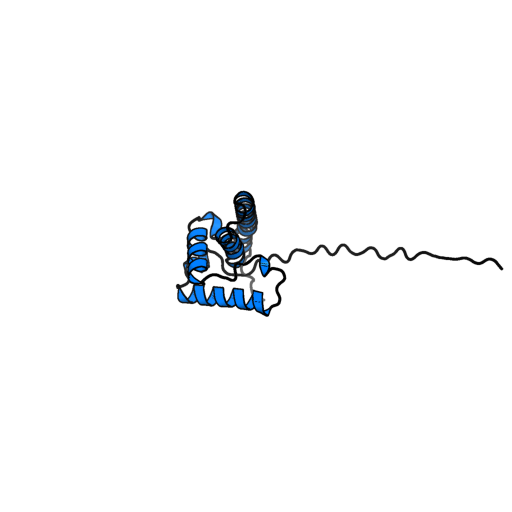M 865 O O . ASP A 1 108 ? -9.207 5.626 9.465 1.00 96.38 108 ASP A O 1
ATOM 869 N N . ILE A 1 109 ? -10.431 3.774 9.114 1.00 98.19 109 ILE A N 1
ATOM 870 C CA . ILE A 1 109 ? -9.961 3.565 7.737 1.00 98.19 109 ILE A CA 1
ATOM 871 C C . ILE A 1 109 ? -10.300 4.781 6.865 1.00 98.19 109 ILE A C 1
ATOM 873 O O . ILE A 1 109 ? -9.438 5.277 6.138 1.00 98.19 109 ILE A O 1
ATOM 877 N N . GLN A 1 110 ? -11.526 5.303 6.943 1.00 98.12 110 GLN A N 1
ATOM 878 C CA . GLN A 1 110 ? -11.924 6.476 6.161 1.00 98.12 110 GLN A CA 1
ATOM 879 C C . GLN A 1 110 ? -11.152 7.735 6.567 1.00 98.12 110 GLN A C 1
ATOM 881 O O . GLN A 1 110 ? -10.702 8.493 5.703 1.00 98.12 110 GLN A O 1
ATOM 886 N N . SER A 1 111 ? -10.936 7.941 7.867 1.00 97.69 111 SER A N 1
ATOM 887 C CA . SER A 1 111 ? -10.115 9.042 8.379 1.00 97.69 111 SER A CA 1
ATOM 888 C C . SER A 1 111 ? -8.690 8.997 7.811 1.00 97.69 111 SER A C 1
ATOM 890 O O . SER A 1 111 ? -8.162 10.015 7.345 1.00 97.69 111 SER A O 1
ATOM 892 N N . ASP A 1 112 ? -8.092 7.805 7.755 1.00 96.44 112 ASP A N 1
ATOM 893 C CA . ASP A 1 112 ? -6.770 7.595 7.172 1.00 96.44 112 ASP A CA 1
ATOM 894 C C . ASP A 1 112 ? -6.738 7.869 5.665 1.00 96.44 112 ASP A C 1
ATOM 896 O O . ASP A 1 112 ? -5.835 8.567 5.196 1.00 96.44 112 ASP A O 1
ATOM 900 N N . ILE A 1 113 ? -7.729 7.385 4.907 1.00 97.69 113 ILE A N 1
ATOM 901 C CA . ILE A 1 113 ? -7.845 7.648 3.464 1.00 97.69 113 ILE A CA 1
ATOM 902 C C . ILE A 1 113 ? -7.896 9.153 3.209 1.00 97.69 113 ILE A C 1
ATOM 904 O O . ILE A 1 113 ? -7.122 9.676 2.405 1.00 97.69 113 ILE A O 1
ATOM 908 N N . LEU A 1 114 ? -8.758 9.876 3.929 1.00 96.69 114 LEU A N 1
ATOM 909 C CA . LEU A 1 114 ? -8.880 11.327 3.795 1.00 96.69 114 LEU A CA 1
ATOM 910 C C . LEU A 1 114 ? -7.574 12.043 4.159 1.00 96.69 114 LEU A C 1
ATOM 912 O O . LEU A 1 114 ? -7.179 12.998 3.483 1.00 96.69 114 LEU A O 1
ATOM 916 N N . ARG A 1 115 ? -6.872 11.581 5.201 1.00 94.94 115 ARG A N 1
ATOM 917 C CA . ARG A 1 115 ? -5.555 12.111 5.572 1.00 94.94 115 ARG A CA 1
ATOM 918 C C . ARG A 1 115 ? -4.533 11.896 4.458 1.00 94.94 115 ARG A C 1
ATOM 920 O O . ARG A 1 115 ? -3.822 12.838 4.113 1.00 94.94 115 ARG A O 1
ATOM 927 N N . TYR A 1 116 ? -4.469 10.703 3.873 1.00 94.75 116 TYR A N 1
ATOM 928 C CA . TYR A 1 116 ? -3.521 10.394 2.803 1.00 94.75 116 TYR A CA 1
ATOM 929 C C . TYR A 1 116 ? -3.845 11.130 1.501 1.00 94.75 116 TYR A C 1
ATOM 931 O O . TYR A 1 116 ? -2.926 11.627 0.853 1.00 94.75 116 TYR A O 1
ATOM 939 N N . ARG A 1 117 ? -5.126 11.316 1.159 1.00 94.19 117 ARG A N 1
ATOM 940 C CA . ARG A 1 117 ? -5.531 12.175 0.033 1.00 94.19 117 ARG A CA 1
ATOM 941 C C . ARG A 1 117 ? -4.993 13.595 0.186 1.00 94.19 117 ARG A C 1
ATOM 943 O O . ARG A 1 117 ? -4.396 14.109 -0.751 1.00 94.19 117 ARG A O 1
ATOM 950 N N . ARG A 1 118 ? -5.134 14.203 1.373 1.00 92.25 118 ARG A N 1
ATOM 951 C CA . ARG A 1 118 ? -4.587 15.545 1.663 1.00 92.25 118 ARG A CA 1
ATOM 952 C C . ARG A 1 118 ? -3.061 15.588 1.612 1.00 92.25 118 ARG A C 1
ATOM 954 O O . ARG A 1 118 ? -2.485 16.558 1.126 1.00 92.25 118 ARG A O 1
ATOM 961 N N . LEU A 1 119 ? -2.409 14.543 2.122 1.00 90.00 119 LEU A N 1
ATOM 962 C CA . LEU A 1 119 ? -0.952 14.456 2.139 1.00 90.00 119 LEU A CA 1
ATOM 963 C C . LEU A 1 119 ? -0.366 14.426 0.721 1.00 90.00 119 LEU A C 1
ATOM 965 O O . LEU A 1 119 ? 0.625 15.098 0.454 1.00 90.00 119 LEU A O 1
ATOM 969 N N . PHE A 1 120 ? -0.992 13.676 -0.186 1.00 87.50 120 PHE A N 1
ATOM 970 C CA . PHE A 1 120 ? -0.478 13.465 -1.541 1.00 87.50 120 PHE A CA 1
ATOM 971 C C . PHE A 1 120 ? -1.139 14.340 -2.615 1.00 87.50 120 PHE A C 1
ATOM 973 O O . PHE A 1 120 ? -0.698 14.320 -3.764 1.00 87.50 120 PHE A O 1
ATOM 980 N N . SER A 1 121 ? -2.140 15.157 -2.271 1.00 80.44 121 SER A N 1
ATOM 981 C CA . SER A 1 121 ? -2.693 16.160 -3.190 1.00 80.44 121 SER A CA 1
ATOM 982 C C . SER A 1 121 ? -1.729 17.329 -3.421 1.00 80.44 121 SER A C 1
ATOM 984 O O . SER A 1 121 ? -1.611 17.805 -4.541 1.00 80.44 121 SER A O 1
ATOM 986 N N . THR A 1 122 ? -0.982 17.754 -2.396 1.00 63.00 122 THR A N 1
ATOM 987 C CA . THR A 1 122 ? -0.069 18.915 -2.464 1.00 63.0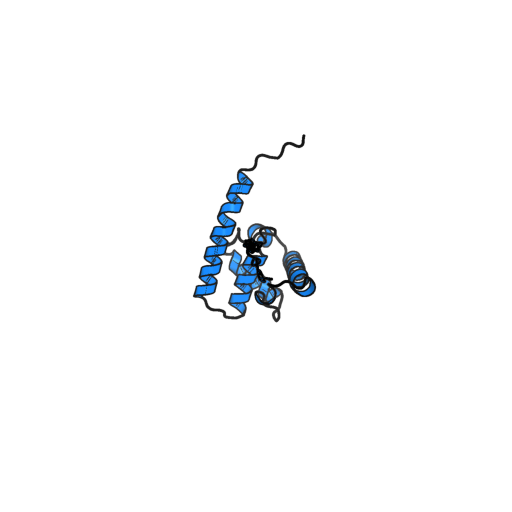0 122 THR A CA 1
ATOM 988 C C . THR A 1 122 ? 1.298 18.605 -3.080 1.00 63.00 122 THR A C 1
ATOM 990 O O . THR A 1 122 ? 1.96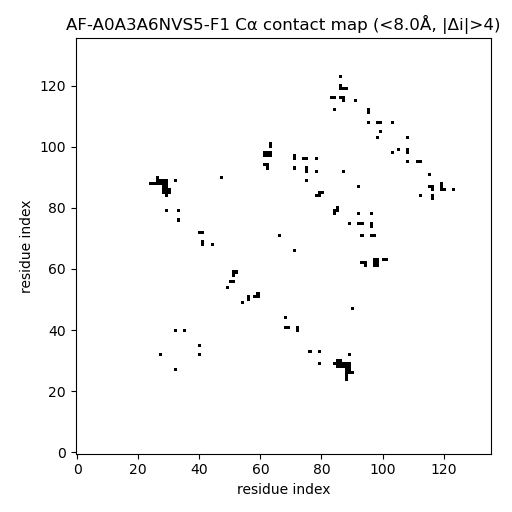6 19.504 -3.591 1.00 63.00 122 THR A O 1
ATOM 993 N N . THR A 1 123 ? 1.743 17.346 -3.061 1.00 54.84 123 THR A N 1
ATOM 994 C CA . THR A 1 123 ? 3.032 16.948 -3.655 1.00 54.84 123 THR A CA 1
ATOM 995 C C . THR A 1 123 ? 2.997 16.985 -5.186 1.00 54.84 123 THR A C 1
ATOM 997 O O . THR A 1 123 ? 3.978 17.400 -5.799 1.00 54.84 123 THR A O 1
ATOM 1000 N N . ALA A 1 124 ? 1.866 16.632 -5.809 1.00 52.75 124 ALA A N 1
ATOM 1001 C CA . ALA A 1 124 ? 1.699 16.704 -7.264 1.00 52.75 124 ALA A CA 1
ATOM 1002 C C . ALA A 1 124 ? 1.803 18.147 -7.799 1.00 52.75 124 ALA A C 1
ATOM 1004 O O . ALA A 1 124 ? 2.383 18.372 -8.863 1.00 52.75 124 ALA A O 1
ATOM 1005 N N . ASP A 1 125 ? 1.310 19.122 -7.031 1.00 46.31 125 ASP A N 1
ATOM 1006 C CA . ASP A 1 125 ? 1.380 20.541 -7.392 1.00 46.31 125 ASP A CA 1
ATOM 1007 C C . ASP A 1 125 ? 2.788 21.122 -7.205 1.00 46.31 125 ASP A C 1
ATOM 1009 O O . ASP A 1 125 ? 3.244 21.906 -8.035 1.00 46.31 125 ASP A O 1
ATOM 1013 N N . LYS A 1 126 ? 3.529 20.692 -6.175 1.00 48.19 126 LYS A N 1
ATOM 1014 C CA . LYS A 1 126 ? 4.910 21.154 -5.945 1.00 48.19 126 LYS A CA 1
ATOM 1015 C C . LYS A 1 126 ? 5.913 20.603 -6.964 1.00 48.19 126 LYS A C 1
ATOM 1017 O O . LYS A 1 126 ? 6.801 21.341 -7.377 1.00 48.19 126 LYS A O 1
ATOM 1022 N N . VAL A 1 127 ? 5.759 19.353 -7.412 1.00 53.50 127 VAL A N 1
ATOM 1023 C CA . VAL A 1 127 ? 6.628 18.756 -8.449 1.00 53.50 127 VAL A CA 1
ATOM 1024 C C . VAL A 1 127 ? 6.401 19.403 -9.822 1.00 53.50 127 VAL A C 1
ATOM 1026 O O . VAL A 1 127 ? 7.351 19.579 -10.574 1.00 53.50 127 VAL A O 1
ATOM 1029 N N . ARG A 1 128 ? 5.173 19.835 -10.146 1.00 51.12 128 ARG A N 1
ATOM 1030 C CA . ARG A 1 128 ? 4.889 20.592 -11.384 1.00 51.12 128 ARG A CA 1
ATOM 1031 C C . ARG A 1 128 ? 5.457 22.014 -11.394 1.00 51.12 128 ARG A C 1
ATOM 1033 O O . ARG A 1 128 ? 5.579 22.593 -12.467 1.00 51.12 128 ARG A O 1
ATOM 1040 N N . GLN A 1 129 ? 5.757 22.585 -10.228 1.00 46.38 129 GLN A N 1
ATOM 1041 C CA . GLN A 1 129 ? 6.215 23.971 -10.089 1.00 46.38 129 GLN A CA 1
ATOM 1042 C C . GLN A 1 129 ? 7.735 24.114 -9.943 1.00 46.38 129 GLN A C 1
ATOM 1044 O O . GLN A 1 129 ? 8.221 25.243 -9.930 1.00 46.38 129 GLN A O 1
ATOM 1049 N N . GLN A 1 130 ? 8.499 23.021 -9.848 1.00 40.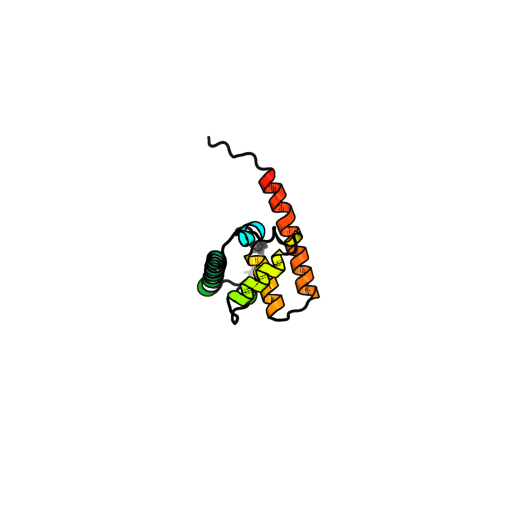88 130 GLN A N 1
ATOM 1050 C CA . GLN A 1 130 ? 9.960 23.100 -9.889 1.00 40.88 130 GLN A CA 1
ATOM 1051 C C . GLN A 1 130 ? 10.423 23.237 -11.350 1.00 40.88 130 GLN A C 1
ATOM 1053 O O . GLN A 1 130 ? 10.171 22.331 -12.149 1.00 40.88 130 GLN A O 1
ATOM 1058 N N . PRO A 1 131 ? 11.070 24.355 -11.740 1.00 46.28 131 PRO A N 1
ATOM 1059 C CA . PRO A 1 131 ? 11.709 24.459 -13.048 1.00 46.28 131 PRO A CA 1
ATOM 1060 C C . PRO A 1 131 ? 12.808 23.393 -13.153 1.00 46.28 131 PRO A C 1
ATOM 1062 O O . PRO A 1 131 ? 13.400 23.069 -12.121 1.00 46.28 131 PRO A O 1
ATOM 1065 N N . PRO A 1 132 ? 13.121 22.872 -14.356 1.00 50.22 132 PRO A N 1
ATOM 1066 C CA . PRO A 1 132 ? 14.239 21.953 -14.513 1.00 50.22 132 PRO A CA 1
ATOM 1067 C C . PRO A 1 132 ? 15.495 22.624 -13.958 1.00 50.22 132 PRO A C 1
ATOM 1069 O O . PRO A 1 132 ? 15.840 23.742 -14.361 1.00 50.22 132 PRO A O 1
ATOM 1072 N N . GLU A 1 133 ? 16.120 21.962 -12.988 1.00 57.00 133 GLU A N 1
ATOM 1073 C CA . GLU A 1 133 ? 17.406 22.357 -12.441 1.00 57.00 133 GLU A CA 1
ATOM 1074 C C . GLU A 1 133 ? 18.376 22.396 -13.622 1.00 57.00 133 GLU A C 1
ATOM 1076 O O . GLU A 1 133 ? 18.679 21.380 -14.244 1.00 57.00 133 GLU A O 1
ATOM 1081 N N . ARG A 1 134 ? 18.735 23.610 -14.050 1.00 54.94 134 ARG A N 1
ATOM 1082 C CA . ARG A 1 134 ? 19.759 23.787 -15.071 1.00 54.94 134 ARG A CA 1
ATOM 1083 C C . ARG A 1 134 ? 21.073 23.458 -14.393 1.00 54.94 134 ARG A C 1
ATOM 1085 O O . ARG A 1 134 ? 21.568 24.289 -13.630 1.00 54.94 134 ARG A O 1
ATOM 1092 N N . ASP A 1 135 ? 21.578 22.264 -14.681 1.00 61.84 135 ASP A N 1
ATOM 1093 C CA . ASP A 1 135 ? 22.950 21.864 -14.394 1.00 61.84 135 ASP A CA 1
ATOM 1094 C C . ASP A 1 135 ? 23.883 23.028 -14.764 1.00 61.84 135 ASP A C 1
ATOM 1096 O O . ASP A 1 135 ? 23.855 23.535 -15.893 1.00 61.84 135 ASP A O 1
ATOM 1100 N N . LYS A 1 136 ? 24.622 23.516 -13.767 1.00 48.03 136 LYS A N 1
ATOM 1101 C CA . LYS A 1 136 ? 25.694 24.501 -13.923 1.00 48.03 136 LYS A CA 1
ATOM 1102 C C . LYS A 1 136 ? 27.034 23.795 -13.883 1.00 48.03 136 LYS A C 1
ATOM 1104 O O . LYS A 1 136 ? 27.188 22.915 -13.009 1.00 48.03 136 LYS A O 1
#

Sequence (136 aa):
MKRVLTAVLLMTLPLLASGETDQIKAGFSGTIWRKFSETEKVIYLKGIYSGIMWGQSKIKDEFILNTSFDTIEDGLNAFYEDFQNRNIVVIYALKIVSKQIRGDNKEDIQSDILRYRRLFSTTADKVRQQPPERDK

pLDDT: mean 80.91, std 20.8, range [36.62, 98.5]

Radius of gyration: 21.85 Å; Cα contacts (8 Å, |Δi|>4): 86; chains: 1; bounding box: 47×41×74 Å

Solvent-accessible surface area (backbone atoms only — not comparable to full-atom values): 8402 Å² total; per-residue (Å²): 140,83,87,84,80,80,87,74,90,80,80,79,73,73,74,78,73,76,72,69,73,80,70,78,83,74,74,54,26,31,63,53,56,74,69,47,52,72,67,54,48,53,53,50,51,53,51,52,52,47,49,34,68,74,60,70,39,92,62,46,86,53,48,72,79,92,69,57,68,65,63,52,49,53,41,50,52,61,55,41,67,45,73,77,40,23,56,33,35,47,75,61,50,45,34,53,39,24,37,58,75,74,64,52,63,66,68,60,50,50,54,49,51,57,51,43,38,60,64,33,57,58,52,62,58,54,63,73,67,56,73,82,80,74,85,125

Mean predicted aligned error: 11.67 Å

Secondary structure (DSSP, 8-state):
--------------------------S-BHHHHTTS-HHHHHHHHHHHHHHHHHTT-TTGGGS--SS-HHHHHHHHHHHHHSGGGTTSBHHHHHHHHHHHHHT--HHHHHHHHHHHHHHHHHHHHHHHTSPP----